Protein AF-A0A9E3K3V0-F1 (afdb_monomer_lit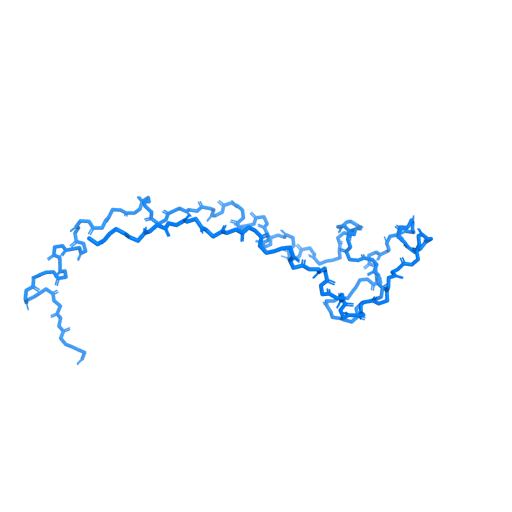e)

pLDDT: mean 83.19, std 20.1, range [40.47, 98.44]

Structure (mmCIF, N/CA/C/O backbone):
data_AF-A0A9E3K3V0-F1
#
_entry.id   AF-A0A9E3K3V0-F1
#
loop_
_atom_site.group_PDB
_atom_site.id
_atom_site.type_symbol
_atom_site.label_atom_id
_atom_site.label_alt_id
_atom_site.label_comp_id
_atom_site.label_asym_id
_atom_site.label_entity_id
_atom_site.label_seq_id
_atom_site.pdbx_PDB_ins_code
_atom_site.Cartn_x
_atom_site.Cartn_y
_atom_site.Cartn_z
_atom_site.occupancy
_atom_site.B_iso_or_equiv
_atom_site.auth_seq_id
_atom_site.auth_comp_id
_atom_site.auth_asym_id
_atom_site.auth_atom_id
_atom_site.pdbx_PDB_model_num
ATOM 1 N N . MET A 1 1 ? -2.621 31.489 34.092 1.00 40.75 1 MET A N 1
ATOM 2 C CA . MET A 1 1 ? -1.271 31.005 33.742 1.00 40.75 1 MET A CA 1
ATOM 3 C C . MET A 1 1 ? -1.359 30.512 32.305 1.00 40.75 1 MET A C 1
ATOM 5 O O . MET A 1 1 ? -1.799 29.396 32.078 1.00 40.75 1 MET A O 1
ATOM 9 N N . ALA A 1 2 ? -1.156 31.416 31.346 1.00 40.81 2 ALA A N 1
ATOM 10 C CA . ALA A 1 2 ? -1.268 31.128 29.918 1.00 40.81 2 ALA A CA 1
ATOM 11 C C . ALA A 1 2 ? 0.122 30.739 29.409 1.00 40.81 2 ALA A C 1
ATOM 13 O O . ALA A 1 2 ? 1.078 31.470 29.656 1.00 40.81 2 ALA A O 1
ATOM 14 N N . LEU A 1 3 ? 0.237 29.576 28.773 1.00 41.44 3 LEU A N 1
ATOM 15 C CA . LEU A 1 3 ? 1.471 29.141 28.125 1.00 41.44 3 LEU A CA 1
ATOM 16 C C . LEU A 1 3 ? 1.524 29.807 26.745 1.00 41.44 3 LEU A C 1
ATOM 18 O O . LEU A 1 3 ? 0.741 29.462 25.862 1.00 41.44 3 LEU A O 1
ATOM 22 N N . SER A 1 4 ? 2.384 30.816 26.607 1.00 53.88 4 SER A N 1
ATOM 23 C CA . SER A 1 4 ? 2.697 31.501 25.352 1.00 53.88 4 SER A CA 1
ATOM 24 C C . SER A 1 4 ? 3.531 30.586 24.455 1.00 53.88 4 SER A C 1
ATOM 26 O O . SER A 1 4 ? 4.603 30.142 24.863 1.00 53.88 4 SER A O 1
ATOM 28 N N . TRP A 1 5 ? 3.035 30.317 23.250 1.00 58.44 5 TRP A N 1
ATOM 29 C CA . TRP A 1 5 ? 3.700 29.534 22.204 1.00 58.44 5 TRP A CA 1
ATOM 30 C C . TRP A 1 5 ? 4.437 30.452 21.218 1.00 58.44 5 TRP A C 1
ATOM 32 O O . TRP A 1 5 ? 4.200 30.382 20.017 1.00 58.44 5 TRP A O 1
ATOM 42 N N . ASP A 1 6 ? 5.302 31.328 21.722 1.00 57.66 6 ASP A N 1
ATOM 43 C CA . ASP A 1 6 ? 6.252 32.063 20.882 1.00 57.66 6 ASP A CA 1
ATOM 44 C C . ASP A 1 6 ? 7.626 31.404 21.053 1.00 57.66 6 ASP A C 1
ATOM 46 O O . ASP A 1 6 ? 8.419 31.781 21.916 1.00 57.66 6 ASP A O 1
ATOM 50 N N . ASP A 1 7 ? 7.855 30.343 20.276 1.00 59.09 7 ASP A N 1
ATOM 51 C CA . ASP A 1 7 ? 9.170 29.730 20.082 1.00 59.09 7 ASP A CA 1
ATOM 52 C C . ASP A 1 7 ? 9.806 30.400 18.852 1.00 59.09 7 ASP A C 1
ATOM 54 O O . ASP A 1 7 ? 9.306 30.285 17.730 1.00 59.09 7 ASP A O 1
ATOM 58 N N . GLU A 1 8 ? 10.862 31.180 19.077 1.00 59.66 8 GLU A N 1
ATOM 59 C CA . GLU A 1 8 ? 11.687 31.773 18.020 1.00 59.66 8 GLU A CA 1
ATOM 60 C C . GLU A 1 8 ? 12.268 30.664 17.122 1.00 59.66 8 GLU A C 1
ATOM 62 O O . GLU A 1 8 ? 12.755 29.656 17.642 1.00 59.66 8 GLU A O 1
ATOM 67 N N . PRO A 1 9 ? 12.300 30.821 15.784 1.00 50.03 9 PRO A N 1
ATOM 68 C CA . PRO A 1 9 ? 12.856 29.797 14.913 1.00 50.03 9 PRO A CA 1
ATOM 69 C C . PRO A 1 9 ? 14.373 29.715 15.116 1.00 50.03 9 PRO A C 1
ATOM 71 O O . PRO A 1 9 ? 15.141 30.485 14.537 1.00 50.03 9 PRO A O 1
ATOM 74 N N . THR A 1 10 ? 14.824 28.747 15.916 1.00 44.75 10 THR A N 1
ATOM 75 C CA . THR A 1 10 ? 16.239 28.377 15.961 1.00 44.75 10 THR A CA 1
ATOM 76 C C . THR A 1 10 ? 16.617 27.836 14.582 1.00 44.75 10 THR A C 1
ATOM 78 O O . THR A 1 10 ? 16.134 26.796 14.126 1.00 44.75 10 THR A O 1
ATOM 81 N N . THR A 1 11 ? 17.432 28.587 13.846 1.00 43.16 11 THR A N 1
ATOM 82 C CA . THR A 1 11 ? 18.005 28.155 12.574 1.00 43.16 11 THR A CA 1
ATOM 83 C C . THR A 1 11 ? 19.012 27.046 12.853 1.00 43.16 11 THR A C 1
ATOM 85 O O . THR A 1 11 ? 20.210 27.273 13.011 1.00 43.16 11 THR A O 1
ATOM 88 N N . ALA A 1 12 ? 18.516 25.811 12.923 1.00 45.44 12 ALA A N 1
ATOM 89 C CA . ALA A 1 12 ? 19.356 24.628 12.889 1.00 45.44 12 ALA A CA 1
ATOM 90 C C . ALA A 1 12 ? 20.054 24.578 11.518 1.00 45.44 12 ALA A C 1
ATOM 92 O O . ALA A 1 12 ? 19.423 24.370 10.480 1.00 45.44 12 ALA A O 1
ATOM 93 N N . ALA A 1 13 ? 21.366 24.817 11.524 1.00 50.81 13 ALA A N 1
ATOM 94 C CA . ALA A 1 13 ? 22.249 24.581 10.389 1.00 50.81 13 ALA A CA 1
ATOM 95 C C . ALA A 1 13 ? 22.041 23.153 9.843 1.00 50.81 13 ALA A C 1
ATOM 97 O O . ALA A 1 13 ? 21.787 22.239 10.635 1.00 50.81 13 ALA A O 1
ATOM 98 N N . PRO A 1 14 ? 22.151 22.924 8.521 1.00 46.47 14 PRO A N 1
ATOM 99 C CA . PRO A 1 14 ? 21.944 21.598 7.965 1.00 46.47 14 PRO A CA 1
ATOM 100 C C . PRO A 1 14 ? 22.990 20.647 8.548 1.00 46.47 14 PRO A C 1
ATOM 102 O O . PRO A 1 14 ? 24.189 20.777 8.294 1.00 46.47 14 PRO A O 1
ATOM 105 N N . ALA A 1 15 ? 22.523 19.694 9.356 1.00 45.97 15 ALA A N 1
ATOM 106 C CA . ALA A 1 15 ? 23.312 18.549 9.760 1.00 45.97 15 ALA A CA 1
ATOM 107 C C . ALA A 1 15 ? 23.767 17.845 8.478 1.00 45.97 15 ALA A C 1
ATOM 109 O O . ALA A 1 15 ? 22.944 17.417 7.667 1.00 45.97 15 ALA A O 1
ATOM 110 N N . ALA A 1 16 ? 25.084 17.808 8.278 1.00 43.81 16 ALA A N 1
ATOM 111 C CA . ALA A 1 16 ? 25.731 17.180 7.143 1.00 43.81 16 ALA A CA 1
ATOM 112 C C . ALA A 1 16 ? 25.145 15.780 6.921 1.00 43.81 16 ALA A C 1
ATOM 114 O O . ALA A 1 16 ? 25.230 14.910 7.791 1.00 43.81 16 ALA A O 1
ATOM 115 N N . ALA A 1 17 ? 24.521 15.595 5.757 1.00 45.34 17 ALA A N 1
ATOM 116 C CA . ALA A 1 17 ? 24.008 14.317 5.309 1.00 45.34 17 ALA A CA 1
ATOM 117 C C . ALA A 1 17 ? 25.143 13.289 5.369 1.00 45.34 17 ALA A C 1
ATOM 119 O O . ALA A 1 17 ? 26.176 13.437 4.714 1.00 45.34 17 ALA A O 1
ATOM 120 N N . ALA A 1 18 ? 24.964 12.258 6.191 1.00 46.44 18 ALA A N 1
ATOM 121 C CA . ALA A 1 18 ? 25.864 11.124 6.230 1.00 46.44 18 ALA A CA 1
ATOM 122 C C . ALA A 1 18 ? 25.871 10.453 4.844 1.00 46.44 18 ALA A C 1
ATOM 124 O O . ALA A 1 18 ? 24.908 9.799 4.455 1.00 46.44 18 ALA A O 1
ATOM 125 N N . GLY A 1 19 ? 26.959 10.701 4.110 1.00 40.47 19 GLY A N 1
ATOM 126 C CA . GLY A 1 19 ? 27.440 10.066 2.884 1.00 40.47 19 GLY A CA 1
ATOM 127 C C . GLY A 1 19 ? 26.535 9.049 2.195 1.00 40.47 19 GLY A C 1
ATOM 128 O O . GLY A 1 19 ? 26.730 7.845 2.342 1.00 40.47 19 GLY A O 1
ATOM 129 N N . ASN A 1 20 ? 25.668 9.533 1.309 1.00 57.28 20 ASN A N 1
ATOM 130 C CA . ASN A 1 20 ? 25.456 8.829 0.051 1.00 57.28 20 ASN A CA 1
ATOM 131 C C . ASN A 1 20 ? 26.562 9.322 -0.899 1.00 57.28 20 ASN A C 1
ATOM 133 O O . ASN A 1 20 ? 26.789 10.532 -0.928 1.00 57.28 20 ASN A O 1
ATOM 137 N N . PRO A 1 21 ? 27.281 8.470 -1.653 1.00 58.09 21 PRO A N 1
ATOM 138 C CA . PRO A 1 21 ? 28.095 8.982 -2.746 1.00 58.09 21 PRO A CA 1
ATOM 139 C C . PRO A 1 21 ? 27.135 9.718 -3.682 1.00 58.09 21 PRO A C 1
ATOM 141 O O . PRO A 1 21 ? 26.271 9.091 -4.296 1.00 58.09 21 PRO A O 1
ATOM 144 N N . GLU A 1 22 ? 27.197 11.049 -3.702 1.00 62.16 22 GLU A N 1
ATOM 145 C CA . GLU A 1 22 ? 26.388 11.847 -4.613 1.00 62.16 22 GLU A CA 1
ATOM 146 C C . GLU A 1 22 ? 26.723 11.370 -6.024 1.00 62.16 22 GLU A C 1
ATOM 148 O O . GLU A 1 22 ? 27.871 11.446 -6.471 1.00 62.16 22 GLU A O 1
ATOM 153 N N . ALA A 1 23 ? 25.732 10.766 -6.681 1.00 65.62 23 ALA A N 1
ATOM 154 C CA . ALA A 1 23 ? 25.863 10.331 -8.058 1.00 65.62 23 ALA A CA 1
ATOM 155 C C . ALA A 1 23 ? 26.292 11.548 -8.882 1.00 65.62 23 ALA A C 1
ATOM 157 O O . ALA A 1 23 ? 25.715 12.630 -8.737 1.00 65.62 23 ALA A O 1
ATOM 158 N N . SER A 1 24 ? 27.322 11.399 -9.717 1.00 73.62 24 SER A N 1
ATOM 159 C CA . SER A 1 24 ? 27.789 12.524 -10.522 1.00 73.62 24 SER A CA 1
ATOM 160 C C . SER A 1 24 ? 26.653 13.011 -11.430 1.00 73.62 24 SER A C 1
ATOM 162 O O . SER A 1 24 ? 25.768 12.238 -11.806 1.00 73.62 24 SER A O 1
ATOM 164 N N . ALA A 1 25 ? 26.672 14.281 -11.841 1.00 72.62 25 ALA A N 1
ATOM 165 C CA . ALA A 1 25 ? 25.668 14.803 -12.774 1.00 72.62 25 ALA A CA 1
ATOM 166 C C . ALA A 1 25 ? 25.566 13.958 -14.067 1.00 72.62 25 ALA A C 1
ATOM 168 O O . ALA A 1 25 ? 24.495 13.853 -14.664 1.00 72.62 25 ALA A O 1
ATOM 169 N N . ALA A 1 26 ? 26.664 13.306 -14.469 1.00 74.38 26 ALA A N 1
ATOM 170 C CA . ALA A 1 26 ? 26.696 12.375 -15.593 1.00 74.38 26 ALA A CA 1
ATOM 171 C C . ALA A 1 26 ? 25.978 11.041 -15.302 1.00 74.38 26 ALA A C 1
ATOM 173 O O . ALA A 1 26 ? 25.351 10.484 -16.203 1.00 74.38 26 ALA A O 1
ATOM 174 N N . ASP A 1 27 ? 26.028 10.544 -14.063 1.00 74.81 27 ASP A N 1
ATOM 175 C CA . ASP A 1 27 ? 25.358 9.302 -13.655 1.00 74.81 27 ASP A CA 1
ATOM 176 C C . ASP A 1 27 ? 23.836 9.469 -13.590 1.00 74.81 27 ASP A C 1
ATOM 178 O O . ASP A 1 27 ? 23.107 8.582 -14.029 1.00 74.81 27 ASP A O 1
ATOM 182 N N . VAL A 1 28 ? 23.3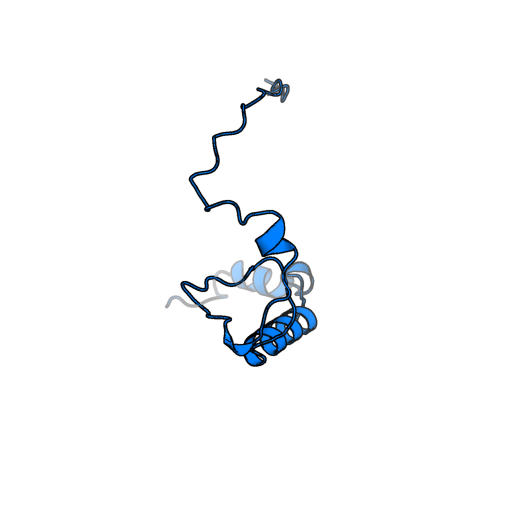53 10.625 -13.123 1.00 79.75 28 VAL A N 1
ATOM 183 C CA . VAL A 1 28 ? 21.913 10.951 -13.085 1.00 79.75 28 VAL A CA 1
ATOM 184 C C . VAL A 1 28 ? 21.346 11.151 -14.495 1.00 79.75 28 VAL A C 1
ATOM 186 O O . VAL A 1 28 ? 20.222 10.753 -14.788 1.00 79.75 28 VAL A O 1
ATOM 189 N N . ALA A 1 29 ? 22.129 11.729 -15.411 1.00 82.56 29 ALA A N 1
ATOM 190 C CA . ALA A 1 29 ? 21.715 11.907 -16.804 1.00 82.56 29 ALA A CA 1
ATOM 191 C C . ALA A 1 29 ? 21.624 10.580 -17.587 1.00 82.56 29 ALA A C 1
ATOM 193 O O . ALA A 1 29 ? 21.021 10.525 -18.665 1.00 82.56 29 ALA A O 1
ATOM 194 N N . LYS A 1 30 ? 22.219 9.495 -17.072 1.00 90.81 30 LYS A N 1
ATOM 195 C CA . LYS A 1 30 ? 22.209 8.186 -17.722 1.00 90.81 30 LYS A CA 1
ATOM 196 C C . LYS A 1 30 ? 20.866 7.487 -17.503 1.00 90.81 30 LYS A C 1
ATOM 198 O O . LYS A 1 30 ? 20.395 7.323 -16.381 1.00 90.81 30 LYS A O 1
ATOM 203 N N . ARG A 1 31 ? 20.268 7.000 -18.596 1.00 94.00 31 ARG A N 1
ATOM 204 C CA . ARG A 1 31 ? 19.053 6.173 -18.534 1.00 94.00 31 ARG A CA 1
ATOM 205 C C . ARG A 1 31 ? 19.330 4.851 -17.817 1.00 94.00 31 ARG A C 1
ATOM 207 O O . ARG A 1 31 ? 20.302 4.162 -18.134 1.00 94.00 31 ARG A O 1
ATOM 214 N N . VAL A 1 32 ? 18.432 4.471 -16.912 1.00 94.69 32 VAL A N 1
ATOM 215 C CA . VAL A 1 32 ? 18.492 3.199 -16.177 1.00 94.69 32 VAL A CA 1
ATOM 216 C C . VAL A 1 32 ? 18.042 2.022 -17.056 1.00 94.69 32 VAL A C 1
ATOM 218 O O . VAL A 1 32 ? 17.025 2.101 -17.744 1.00 94.69 32 VAL A O 1
ATOM 221 N N . ASN A 1 33 ? 18.770 0.900 -17.004 1.00 95.25 33 ASN A N 1
ATOM 222 C CA . ASN A 1 33 ? 18.342 -0.381 -17.577 1.00 95.25 33 ASN A CA 1
ATOM 223 C C . ASN A 1 33 ? 17.566 -1.197 -16.523 1.00 95.25 33 ASN A C 1
ATOM 225 O O . ASN A 1 33 ? 17.955 -1.250 -15.355 1.00 95.25 33 ASN A O 1
ATOM 229 N N . ALA A 1 34 ? 16.470 -1.845 -16.930 1.00 94.69 34 ALA A N 1
ATOM 230 C CA . ALA A 1 34 ? 15.661 -2.684 -16.050 1.00 94.69 34 ALA A CA 1
ATOM 231 C C . ALA A 1 34 ? 16.469 -3.840 -15.444 1.00 94.69 34 ALA A C 1
ATOM 233 O O . ALA A 1 34 ? 16.327 -4.108 -14.252 1.00 94.69 34 ALA A O 1
ATOM 234 N N . ASP A 1 35 ? 17.341 -4.493 -16.212 1.00 95.88 35 ASP A N 1
ATOM 235 C CA . ASP A 1 35 ? 18.057 -5.696 -15.774 1.00 95.88 35 ASP A CA 1
ATOM 236 C C . ASP A 1 35 ? 19.037 -5.423 -14.632 1.00 95.88 35 ASP A C 1
ATOM 238 O O . ASP A 1 35 ? 19.235 -6.289 -13.773 1.00 95.88 35 ASP A O 1
ATOM 242 N N . ASP A 1 36 ? 19.551 -4.198 -14.528 1.00 95.31 36 ASP A N 1
ATOM 243 C CA . ASP A 1 36 ? 20.513 -3.777 -13.506 1.00 95.31 36 ASP A CA 1
ATOM 244 C C . ASP A 1 36 ? 19.860 -3.462 -12.150 1.00 95.31 36 ASP A C 1
ATOM 246 O O . ASP A 1 36 ? 20.521 -3.525 -11.110 1.00 95.31 36 ASP A O 1
ATOM 250 N N . LYS A 1 37 ? 18.540 -3.227 -12.104 1.00 96.12 37 LYS A N 1
ATOM 251 C CA . LYS A 1 37 ? 17.838 -2.905 -10.847 1.00 96.12 37 LYS A CA 1
ATOM 252 C C . LYS A 1 37 ? 17.884 -4.095 -9.878 1.00 96.12 37 LYS A C 1
ATOM 254 O O . LYS A 1 37 ? 17.691 -5.254 -10.267 1.00 96.12 37 LYS A O 1
ATOM 259 N N . ARG A 1 38 ? 18.119 -3.840 -8.591 1.00 96.69 38 ARG A N 1
ATOM 260 C CA . ARG A 1 38 ? 18.085 -4.825 -7.487 1.00 96.69 38 ARG A CA 1
ATOM 261 C C . ARG A 1 38 ? 17.200 -4.286 -6.360 1.00 96.69 38 ARG A C 1
ATOM 263 O O . ARG A 1 38 ? 17.056 -3.077 -6.249 1.00 96.69 38 ARG A O 1
ATOM 270 N N . ILE A 1 39 ? 16.579 -5.172 -5.577 1.00 95.56 39 ILE A N 1
ATOM 271 C CA . ILE A 1 39 ? 15.771 -4.757 -4.410 1.00 95.56 39 ILE A CA 1
ATOM 272 C C . ILE A 1 39 ? 16.6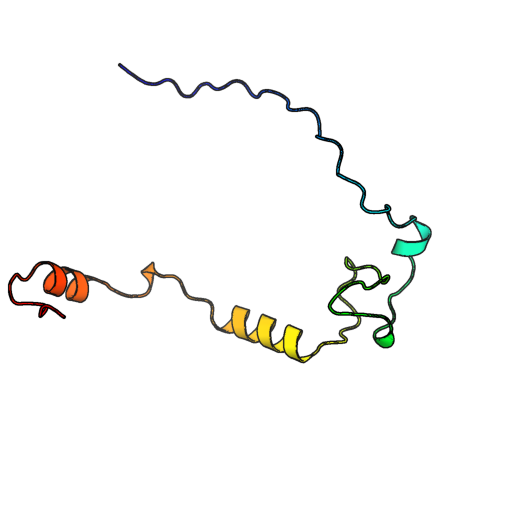79 -4.165 -3.324 1.00 95.56 39 ILE A C 1
ATOM 274 O O . ILE A 1 39 ? 16.337 -3.165 -2.710 1.00 95.56 39 ILE A O 1
ATOM 278 N N . ILE A 1 40 ? 17.854 -4.765 -3.131 1.00 96.50 40 ILE A N 1
ATOM 279 C CA . ILE A 1 40 ? 18.878 -4.322 -2.183 1.00 96.50 40 ILE A CA 1
ATOM 280 C C . ILE A 1 40 ? 20.207 -4.128 -2.913 1.00 96.50 40 ILE A C 1
ATOM 282 O O . ILE A 1 40 ? 20.487 -4.837 -3.883 1.00 96.50 40 ILE A O 1
ATOM 286 N N . ASN A 1 41 ? 21.025 -3.187 -2.437 1.00 94.56 41 ASN A N 1
ATOM 287 C CA . ASN A 1 41 ? 22.393 -2.941 -2.913 1.00 94.56 41 ASN A CA 1
ATOM 288 C C . ASN A 1 41 ? 22.518 -2.718 -4.438 1.00 94.56 41 ASN A C 1
ATOM 290 O O . ASN A 1 41 ? 23.521 -3.092 -5.049 1.00 94.56 41 ASN A O 1
ATOM 294 N N . ALA A 1 42 ? 21.496 -2.138 -5.078 1.00 93.06 42 ALA A N 1
ATOM 295 C CA . ALA A 1 42 ? 21.582 -1.727 -6.477 1.00 93.06 42 ALA A CA 1
ATOM 296 C C . ALA A 1 42 ? 22.551 -0.544 -6.635 1.00 93.06 42 ALA A C 1
ATOM 298 O O . ALA A 1 42 ? 22.653 0.297 -5.748 1.00 93.06 42 ALA A O 1
ATOM 299 N N . LYS A 1 43 ? 23.217 -0.455 -7.791 1.00 91.25 43 LYS A N 1
ATOM 300 C CA . LYS A 1 43 ? 24.041 0.709 -8.176 1.00 91.25 43 LYS A CA 1
ATOM 301 C C . LYS A 1 43 ? 23.347 1.634 -9.185 1.00 91.25 43 LYS A C 1
ATOM 303 O O . LYS A 1 43 ? 23.918 2.637 -9.589 1.00 91.25 43 LYS A O 1
ATOM 308 N N . THR A 1 44 ? 22.151 1.262 -9.641 1.00 92.25 44 THR A N 1
ATOM 309 C CA . THR A 1 44 ? 21.330 2.062 -10.559 1.00 92.25 44 THR A CA 1
ATOM 310 C C . THR A 1 44 ? 20.719 3.256 -9.837 1.00 92.25 44 THR A C 1
ATOM 312 O O . THR A 1 44 ? 20.335 3.112 -8.677 1.00 92.25 44 THR A O 1
ATOM 315 N N . ASP A 1 45 ? 20.539 4.375 -10.539 1.00 93.38 45 ASP A N 1
ATOM 316 C CA . ASP A 1 45 ? 19.826 5.545 -10.016 1.00 93.38 45 ASP A CA 1
ATOM 317 C C . ASP A 1 45 ? 18.408 5.171 -9.541 1.00 93.38 45 ASP A C 1
ATOM 319 O O . ASP A 1 45 ? 17.605 4.608 -10.291 1.00 93.38 45 ASP A O 1
ATOM 323 N N . VAL A 1 46 ? 18.123 5.455 -8.267 1.00 92.81 46 VAL A N 1
ATOM 324 C CA . VAL A 1 46 ? 16.857 5.129 -7.593 1.00 92.81 46 VAL A CA 1
ATOM 325 C C . VAL A 1 46 ? 15.784 6.197 -7.789 1.00 92.81 46 VAL A C 1
ATOM 327 O O . VAL A 1 46 ? 14.605 5.905 -7.600 1.00 92.81 46 VAL A O 1
ATOM 330 N N . ASN A 1 47 ? 16.164 7.408 -8.203 1.00 93.62 47 ASN A N 1
ATOM 331 C CA . ASN A 1 47 ? 15.229 8.513 -8.416 1.00 93.62 47 ASN A CA 1
ATOM 332 C C . ASN A 1 47 ? 14.481 8.392 -9.755 1.00 93.62 47 ASN A C 1
ATOM 334 O O . ASN A 1 47 ? 13.453 9.036 -9.966 1.00 93.62 47 ASN A O 1
ATOM 338 N N . GLN A 1 48 ? 14.959 7.531 -10.657 1.00 94.12 48 GLN A N 1
ATOM 339 C CA . GLN A 1 48 ? 14.300 7.214 -11.921 1.00 94.12 48 GLN A CA 1
ATOM 340 C C . GLN A 1 48 ? 13.340 6.026 -11.757 1.00 94.12 48 GLN A C 1
ATOM 342 O O . GLN A 1 48 ? 13.739 4.858 -11.682 1.00 94.12 48 GLN A O 1
ATOM 347 N N . LEU A 1 49 ? 12.036 6.318 -11.745 1.00 94.75 49 LEU A N 1
ATOM 348 C CA . LEU A 1 49 ? 10.995 5.300 -11.570 1.00 94.75 49 LEU A CA 1
ATOM 349 C C . LEU A 1 49 ? 11.024 4.232 -12.682 1.00 94.75 49 LEU A C 1
ATOM 351 O O . LEU A 1 49 ? 10.952 3.028 -12.410 1.00 94.75 49 LEU A O 1
ATOM 355 N N . VAL A 1 50 ? 11.173 4.672 -13.932 1.00 94.88 50 VAL A N 1
ATOM 356 C CA . VAL A 1 50 ? 11.184 3.818 -15.127 1.00 94.88 50 VAL A CA 1
ATOM 357 C C . VAL A 1 50 ? 12.611 3.430 -15.541 1.00 94.88 50 VAL A C 1
ATOM 359 O O . VAL A 1 50 ? 13.535 4.211 -15.332 1.00 94.88 50 VAL A O 1
ATOM 362 N N . PRO A 1 51 ? 12.812 2.250 -16.157 1.00 95.25 51 PRO A N 1
ATOM 363 C CA . PRO A 1 51 ? 11.825 1.201 -16.431 1.00 95.25 51 PRO A CA 1
ATOM 364 C C . PRO A 1 51 ? 11.483 0.346 -15.193 1.00 95.25 51 PRO A C 1
ATOM 366 O O . PRO A 1 51 ? 12.273 0.202 -14.250 1.00 95.25 51 PRO A O 1
ATOM 369 N N . PHE A 1 52 ? 10.288 -0.249 -15.192 1.00 95.12 52 PHE A N 1
ATOM 370 C CA . PHE A 1 52 ? 9.841 -1.151 -14.128 1.00 95.12 52 PHE A CA 1
ATOM 371 C C . PHE A 1 52 ? 10.431 -2.556 -14.303 1.00 95.12 52 PHE A C 1
ATOM 373 O O . PHE A 1 52 ? 10.168 -3.216 -15.303 1.00 95.12 52 PHE A O 1
ATOM 380 N N . LYS A 1 53 ? 11.175 -3.040 -13.299 1.00 97.00 53 LYS A N 1
ATOM 381 C CA . LYS A 1 53 ? 11.625 -4.444 -13.214 1.00 97.00 53 LYS A CA 1
ATOM 382 C C . LYS A 1 53 ? 10.654 -5.313 -12.410 1.00 97.00 53 LYS A C 1
ATOM 384 O O . LYS A 1 53 ? 10.288 -6.408 -12.821 1.00 97.00 53 LYS A O 1
ATOM 389 N N . TYR A 1 54 ? 10.227 -4.826 -11.247 1.00 97.94 54 TYR A N 1
ATOM 390 C CA . TYR A 1 54 ? 9.401 -5.580 -10.301 1.00 97.94 54 TYR A CA 1
ATOM 391 C C . TYR A 1 54 ? 7.923 -5.235 -10.476 1.00 97.94 54 TYR A C 1
ATOM 393 O O . TYR A 1 54 ? 7.361 -4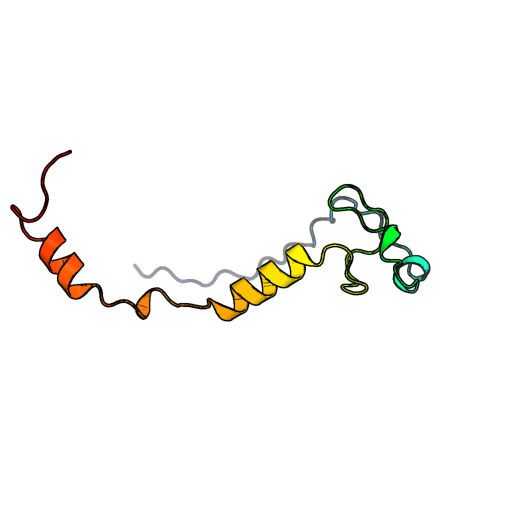.448 -9.718 1.00 97.94 54 TYR A O 1
ATOM 401 N N . LYS A 1 55 ? 7.287 -5.823 -11.495 1.00 96.38 55 LYS A N 1
ATOM 402 C CA . LYS A 1 55 ? 5.879 -5.547 -11.827 1.00 96.38 55 LYS A CA 1
ATOM 403 C C . LYS A 1 55 ? 4.920 -5.846 -10.669 1.00 96.38 55 LYS A C 1
ATOM 405 O O . LYS A 1 55 ? 3.993 -5.078 -10.444 1.00 96.38 55 LYS A O 1
ATOM 410 N N . TRP A 1 56 ? 5.204 -6.883 -9.877 1.00 97.56 56 TRP A N 1
ATOM 411 C CA . TRP A 1 56 ? 4.420 -7.219 -8.686 1.00 97.56 56 TRP A CA 1
ATOM 412 C C . TRP A 1 56 ? 4.356 -6.062 -7.677 1.00 97.56 56 TRP A C 1
ATOM 414 O O . TRP A 1 56 ? 3.311 -5.840 -7.076 1.00 97.56 56 TRP A O 1
ATOM 424 N N . ALA A 1 57 ? 5.444 -5.305 -7.502 1.00 97.88 57 ALA A N 1
ATOM 425 C CA . ALA A 1 57 ? 5.494 -4.199 -6.549 1.00 97.88 57 ALA A CA 1
ATOM 426 C C . ALA A 1 57 ? 4.645 -3.025 -7.042 1.00 97.88 57 ALA A C 1
ATOM 428 O O . ALA A 1 57 ? 3.901 -2.427 -6.268 1.00 97.88 57 ALA A O 1
ATOM 429 N N . TRP A 1 58 ? 4.699 -2.752 -8.348 1.00 97.19 58 TRP A N 1
ATOM 430 C CA . TRP A 1 58 ? 3.840 -1.760 -8.987 1.00 97.19 58 TRP A CA 1
ATOM 431 C C . TRP A 1 58 ? 2.356 -2.127 -8.869 1.00 97.19 58 TRP A C 1
ATOM 433 O O . TRP A 1 58 ? 1.536 -1.288 -8.508 1.00 97.19 58 TRP A O 1
ATOM 443 N N . ASP A 1 59 ? 2.015 -3.397 -9.078 1.00 98.12 59 ASP A N 1
ATOM 444 C CA . ASP A 1 59 ? 0.635 -3.870 -8.946 1.00 98.12 59 ASP A CA 1
ATOM 445 C C . ASP A 1 59 ? 0.133 -3.781 -7.502 1.00 98.12 59 ASP A C 1
ATOM 447 O O . ASP A 1 59 ? -1.017 -3.412 -7.271 1.00 98.12 59 ASP A O 1
ATOM 451 N N . LYS A 1 60 ? 1.000 -4.038 -6.514 1.00 98.31 60 LYS A N 1
ATOM 452 C CA . LYS A 1 60 ? 0.669 -3.823 -5.098 1.00 98.31 60 LYS A CA 1
ATOM 453 C C . LYS A 1 60 ? 0.485 -2.347 -4.755 1.00 98.31 60 LYS A C 1
ATOM 455 O O . LYS A 1 60 ? -0.436 -2.036 -4.008 1.00 98.31 60 LYS A O 1
ATOM 460 N N . TYR A 1 61 ? 1.297 -1.451 -5.316 1.00 98.12 61 TYR A N 1
ATO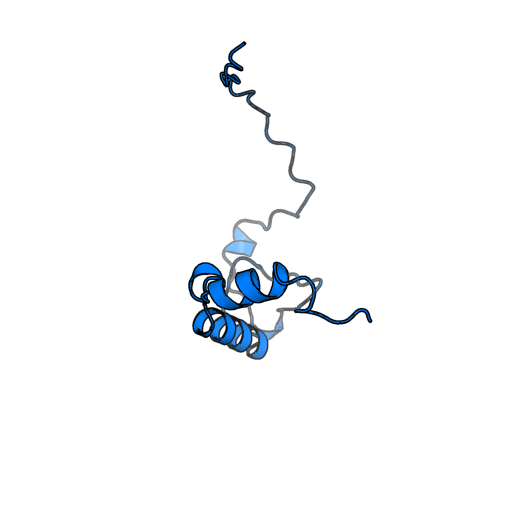M 461 C CA . TYR A 1 61 ? 1.106 -0.008 -5.159 1.00 98.12 61 TYR A CA 1
ATOM 462 C C . TYR A 1 61 ? -0.261 0.438 -5.699 1.00 98.12 61 TYR A C 1
ATOM 464 O O . TYR A 1 61 ? -1.032 1.053 -4.965 1.00 98.12 61 TYR A O 1
ATOM 472 N N . LEU A 1 62 ? -0.607 0.047 -6.931 1.00 98.06 62 LEU A N 1
ATOM 473 C CA . LEU A 1 62 ? -1.905 0.374 -7.530 1.00 98.06 62 LEU A CA 1
ATOM 474 C C . LEU A 1 62 ? -3.076 -0.211 -6.733 1.00 98.06 62 LEU A C 1
ATOM 476 O O . LEU A 1 62 ? -4.068 0.479 -6.510 1.00 98.06 62 LEU A O 1
ATOM 480 N N . ALA A 1 63 ? -2.952 -1.456 -6.263 1.00 98.44 63 ALA A N 1
ATOM 481 C CA . ALA A 1 63 ? -3.957 -2.068 -5.399 1.00 98.44 63 ALA A CA 1
ATOM 482 C C . ALA A 1 63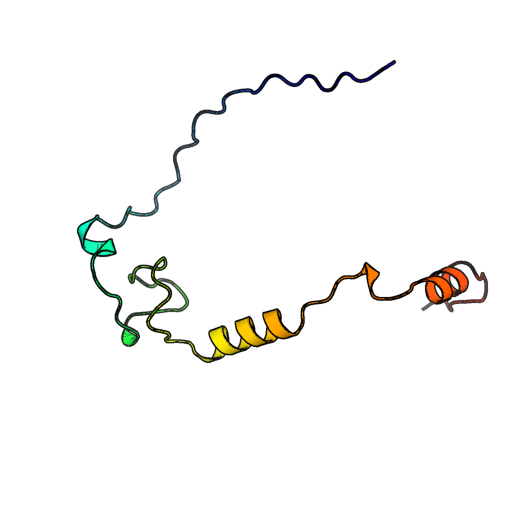 ? -4.119 -1.300 -4.076 1.00 98.44 63 ALA A C 1
ATOM 484 O O . ALA A 1 63 ? -5.236 -1.144 -3.600 1.00 98.44 63 ALA A O 1
ATOM 485 N N . GLY A 1 64 ? -3.031 -0.790 -3.492 1.00 98.38 64 GLY A N 1
ATOM 486 C CA . GLY A 1 64 ? -3.088 0.076 -2.314 1.00 98.38 64 GLY A CA 1
ATOM 487 C C . GLY A 1 64 ? -3.832 1.383 -2.590 1.00 98.38 64 GLY A C 1
ATOM 488 O O . GLY A 1 64 ? -4.736 1.735 -1.839 1.00 98.38 64 GLY A O 1
ATOM 489 N N . CYS A 1 65 ? -3.518 2.060 -3.700 1.00 97.94 65 CYS A N 1
ATOM 490 C CA . CYS A 1 65 ? -4.219 3.279 -4.115 1.00 97.94 65 CYS A CA 1
ATOM 491 C C . CYS A 1 65 ? -5.721 3.047 -4.343 1.00 97.94 65 CYS A C 1
ATOM 493 O O . CYS A 1 65 ? -6.530 3.888 -3.964 1.00 97.94 65 CYS A O 1
ATOM 495 N N . ALA A 1 66 ? -6.096 1.910 -4.934 1.00 98.31 66 ALA A N 1
ATOM 496 C CA . ALA A 1 66 ? -7.494 1.557 -5.181 1.00 98.31 66 ALA A CA 1
ATOM 497 C C . ALA A 1 66 ? -8.282 1.219 -3.900 1.00 98.31 66 ALA A C 1
ATOM 499 O O . ALA A 1 66 ? -9.506 1.277 -3.915 1.00 98.31 66 ALA A O 1
ATOM 500 N N . ASN A 1 67 ? -7.590 0.887 -2.805 1.00 98.12 67 ASN A N 1
ATOM 501 C CA . ASN A 1 67 ? -8.177 0.506 -1.518 1.00 98.12 67 ASN A CA 1
ATOM 502 C C . ASN A 1 67 ? -8.047 1.617 -0.455 1.00 98.12 67 ASN A C 1
ATOM 504 O O . ASN A 1 67 ? -7.947 1.327 0.739 1.00 98.12 67 ASN A O 1
ATOM 508 N N . HIS A 1 68 ? -7.997 2.885 -0.869 1.00 96.69 68 HIS A N 1
ATOM 509 C CA . HIS A 1 68 ? -8.012 4.017 0.057 1.00 96.69 68 HIS A CA 1
ATOM 510 C C . HIS A 1 68 ? -9.323 4.048 0.863 1.00 96.69 68 HIS A C 1
ATOM 512 O O . HIS A 1 68 ? -10.404 3.984 0.282 1.00 96.69 68 HIS A O 1
ATOM 518 N N . TRP A 1 69 ? -9.207 4.169 2.188 1.00 97.88 69 TRP A N 1
ATOM 519 C CA . TRP A 1 69 ? -10.317 4.381 3.118 1.00 97.88 69 TRP A CA 1
ATOM 520 C C . TRP A 1 69 ? -9.865 5.283 4.269 1.00 97.88 69 TRP A C 1
ATOM 522 O O . TRP A 1 69 ? -8.665 5.379 4.561 1.00 97.88 69 TRP A O 1
ATOM 532 N N . MET A 1 70 ? -10.825 5.920 4.934 1.00 97.56 70 MET A N 1
ATOM 533 C CA . MET A 1 70 ? -10.594 6.745 6.118 1.00 97.56 70 MET A CA 1
ATOM 534 C C . MET A 1 70 ? -11.300 6.144 7.340 1.00 97.56 70 MET A C 1
ATOM 536 O O . MET A 1 70 ? -12.466 5.770 7.245 1.00 97.56 70 MET A O 1
ATOM 540 N N . PRO A 1 71 ? -10.667 6.110 8.528 1.00 97.81 71 PRO A N 1
ATOM 541 C CA . PRO A 1 71 ? -11.285 5.551 9.734 1.00 97.81 71 PRO A CA 1
ATOM 542 C C . PRO A 1 71 ? -12.652 6.140 10.097 1.00 97.81 71 PRO A C 1
ATOM 544 O O . PRO A 1 71 ? -13.516 5.435 10.608 1.00 97.81 71 PRO A O 1
ATOM 547 N N . GLN A 1 72 ? -12.866 7.424 9.803 1.00 96.44 72 GLN A N 1
ATOM 548 C CA . GLN A 1 72 ? -14.115 8.137 10.072 1.00 96.44 72 GLN A CA 1
ATOM 549 C C . GLN A 1 72 ? -15.288 7.681 9.184 1.00 96.44 72 GLN A C 1
ATOM 551 O O . GLN A 1 72 ? -16.428 8.048 9.460 1.00 96.44 72 GLN A O 1
ATOM 556 N N . GLU A 1 73 ? -15.034 6.893 8.135 1.00 97.88 73 GLU A N 1
ATOM 557 C CA . GLU A 1 73 ? -16.066 6.332 7.253 1.00 97.88 73 GLU A CA 1
ATOM 558 C C . GLU A 1 73 ? -16.851 5.190 7.919 1.00 97.88 73 GLU A C 1
ATOM 560 O O . GLU A 1 73 ? -17.964 4.879 7.493 1.00 97.88 73 GLU A O 1
ATOM 565 N N . VAL A 1 74 ? -16.313 4.580 8.983 1.00 97.88 74 VAL A N 1
ATOM 566 C CA . VAL A 1 74 ? -16.973 3.502 9.734 1.00 97.88 74 VAL A CA 1
ATOM 567 C C . VAL A 1 74 ? -17.605 4.068 11.007 1.00 97.88 74 VAL A C 1
ATOM 569 O O . VAL A 1 74 ? -16.936 4.644 11.863 1.00 97.88 74 VAL A O 1
ATOM 572 N N . ASN A 1 75 ? -18.922 3.908 11.148 1.00 97.62 75 ASN A N 1
ATOM 573 C CA . ASN A 1 75 ? -19.647 4.404 12.316 1.00 97.62 75 ASN A CA 1
ATOM 574 C C . ASN A 1 75 ? -19.386 3.533 13.557 1.00 97.62 75 ASN A C 1
ATOM 576 O O . ASN A 1 75 ? -19.656 2.338 13.533 1.00 97.62 75 ASN A O 1
ATOM 580 N N . MET A 1 76 ? -18.959 4.168 14.652 1.00 98.38 76 MET A N 1
ATOM 581 C CA . MET A 1 76 ? -18.591 3.496 15.907 1.00 98.38 76 MET A CA 1
ATOM 582 C C . MET A 1 76 ? -19.677 3.524 16.999 1.00 98.38 76 MET A C 1
ATOM 584 O O . MET A 1 76 ? -19.398 3.131 18.126 1.00 98.38 76 MET A O 1
ATOM 588 N N . GLN A 1 77 ? -20.901 4.013 16.748 1.00 98.31 77 GLN A N 1
ATOM 589 C CA . GLN A 1 77 ? -21.890 4.211 17.829 1.00 98.31 77 GLN A CA 1
ATOM 590 C C . GLN A 1 77 ? -22.270 2.900 18.534 1.00 98.31 77 GLN A C 1
ATOM 592 O O . GLN A 1 77 ? -22.299 2.857 19.760 1.00 98.31 77 GLN A O 1
ATOM 597 N N . ARG A 1 78 ? -22.481 1.817 17.775 1.00 98.00 78 ARG A N 1
ATOM 598 C CA . ARG A 1 78 ? -22.814 0.497 18.339 1.00 98.00 78 ARG A CA 1
ATOM 599 C C . ARG A 1 78 ? -21.663 -0.091 19.148 1.00 98.00 78 ARG A C 1
ATOM 601 O O . ARG A 1 78 ? -21.882 -0.599 20.241 1.00 98.00 78 ARG A O 1
ATOM 608 N N . ASP A 1 79 ? -20.442 0.027 18.645 1.00 97.75 79 ASP A N 1
ATOM 609 C CA . ASP A 1 79 ? -19.230 -0.402 19.339 1.00 97.75 79 ASP A CA 1
ATOM 610 C C . ASP A 1 79 ? -19.025 0.388 20.643 1.00 97.75 79 ASP A C 1
ATOM 612 O O . ASP A 1 79 ? -18.676 -0.186 21.671 1.00 97.75 79 ASP A O 1
ATOM 616 N N . ILE A 1 80 ? -19.322 1.694 20.642 1.00 98.00 80 ILE A N 1
ATOM 617 C CA . ILE A 1 80 ? -19.289 2.541 21.845 1.00 98.00 80 ILE A CA 1
ATOM 618 C C . ILE A 1 80 ? -20.349 2.104 22.866 1.00 98.00 80 ILE A C 1
ATOM 620 O O . ILE A 1 80 ? -20.062 2.065 24.063 1.00 98.00 80 ILE A O 1
ATOM 624 N N . GLU A 1 81 ? -21.573 1.808 22.422 1.00 98.06 81 GLU A N 1
ATOM 625 C CA . GLU A 1 81 ? -22.648 1.301 23.284 1.00 98.06 81 GLU A CA 1
ATOM 626 C C . GLU A 1 81 ? -22.281 -0.056 23.898 1.00 98.06 81 GLU A C 1
ATOM 628 O O . GLU A 1 81 ? -22.433 -0.240 25.106 1.00 98.06 81 GLU A O 1
ATOM 633 N N . LEU A 1 82 ? -21.740 -0.971 23.086 1.00 97.69 82 LEU A N 1
ATOM 634 C CA . LEU A 1 82 ? -21.273 -2.286 23.521 1.00 97.69 82 LEU A CA 1
ATOM 635 C C . LEU A 1 82 ? -20.177 -2.162 24.580 1.00 97.69 82 LEU A C 1
ATOM 637 O O . LEU A 1 82 ? -20.281 -2.773 25.640 1.00 97.69 82 LEU A O 1
ATOM 641 N N . TRP A 1 83 ? -19.169 -1.327 24.318 1.00 97.56 83 TRP A N 1
ATOM 642 C CA . TRP A 1 83 ? -18.043 -1.111 25.225 1.00 97.56 83 TRP A CA 1
ATOM 643 C C . TRP A 1 83 ? -18.468 -0.545 26.585 1.00 97.56 83 TRP A C 1
ATOM 645 O O . TRP A 1 83 ? -17.868 -0.845 27.613 1.00 97.56 83 TRP A O 1
ATOM 655 N N . LYS A 1 84 ? -19.512 0.290 26.611 1.00 96.88 84 LYS A N 1
ATOM 656 C CA . LYS A 1 84 ? -20.036 0.890 27.847 1.00 96.88 84 LYS A CA 1
ATOM 657 C C . LYS A 1 84 ? -20.972 -0.032 28.624 1.00 96.88 84 LYS A C 1
ATOM 659 O O . LYS A 1 84 ? -21.265 0.266 29.781 1.00 96.88 84 LYS A O 1
ATOM 664 N N . ASN A 1 85 ? -21.477 -1.100 28.009 1.00 97.06 85 ASN A N 1
ATOM 665 C CA . ASN A 1 85 ? -22.376 -2.034 28.667 1.00 97.06 85 ASN A CA 1
ATOM 666 C C . ASN A 1 85 ? -21.574 -2.955 29.610 1.00 97.06 85 ASN A C 1
ATOM 668 O O . ASN A 1 85 ? -20.755 -3.731 29.120 1.00 97.06 85 ASN A O 1
ATOM 672 N N . PRO A 1 86 ? -21.834 -2.950 30.934 1.00 94.50 86 PRO A N 1
ATOM 673 C CA . PRO A 1 86 ? -21.123 -3.809 31.888 1.00 94.50 86 PRO A CA 1
ATOM 674 C C . PRO A 1 86 ? -21.264 -5.311 31.612 1.00 94.50 86 PRO A C 1
ATOM 676 O O . PRO A 1 86 ? -20.426 -6.090 32.042 1.00 94.50 86 PRO A O 1
ATOM 679 N N . ASN A 1 87 ? -22.317 -5.709 30.893 1.00 95.19 87 ASN A N 1
ATOM 680 C CA . ASN A 1 87 ? -22.561 -7.089 30.470 1.00 95.19 87 ASN A CA 1
ATOM 681 C C . ASN A 1 87 ? -22.324 -7.277 28.957 1.00 95.19 87 ASN A C 1
ATOM 683 O O . ASN A 1 87 ? -22.834 -8.227 28.367 1.00 95.19 87 ASN A O 1
ATOM 687 N N . GLY A 1 88 ? -21.661 -6.318 28.300 1.00 92.38 88 GLY A N 1
ATOM 688 C CA . GLY A 1 88 ? -21.507 -6.266 26.845 1.00 92.38 88 GLY A CA 1
ATOM 689 C C . GLY A 1 88 ? -20.396 -7.157 26.297 1.00 92.38 88 GLY A C 1
ATOM 690 O O . GLY A 1 88 ? -20.506 -7.634 25.172 1.00 92.38 88 GLY A O 1
ATOM 691 N N . LEU A 1 89 ? -19.348 -7.406 27.080 1.00 95.69 89 LEU A N 1
ATOM 692 C CA . LEU A 1 89 ? -18.202 -8.232 26.700 1.00 95.69 89 LEU A CA 1
ATOM 693 C C . LEU A 1 89 ? -17.921 -9.252 27.808 1.00 95.69 89 LEU A C 1
ATOM 695 O O . LEU A 1 89 ? -18.107 -8.952 28.986 1.00 95.69 89 LEU A O 1
ATOM 699 N N . THR A 1 90 ? -17.498 -10.455 27.428 1.00 93.81 90 THR A N 1
ATOM 700 C CA . THR A 1 90 ? -16.995 -11.461 28.371 1.00 93.81 90 THR A CA 1
ATOM 701 C C . THR A 1 90 ? -15.526 -11.198 28.679 1.00 93.81 90 THR A C 1
ATOM 703 O O . THR A 1 90 ? -14.824 -10.594 27.869 1.00 93.81 90 THR A O 1
ATOM 706 N N . GLU A 1 91 ? -15.056 -11.673 29.830 1.00 91.25 91 GLU A N 1
ATOM 707 C CA . GLU A 1 91 ? -13.616 -11.835 30.048 1.00 91.25 91 GLU A CA 1
ATOM 708 C C . GLU A 1 91 ? -13.084 -12.974 29.155 1.00 91.25 91 GLU A C 1
ATOM 710 O O . GLU A 1 91 ? -13.866 -13.830 28.721 1.00 91.25 91 GLU A O 1
ATOM 715 N N . ASP A 1 92 ? -11.787 -12.923 28.839 1.00 79.94 92 ASP A N 1
ATOM 716 C CA . ASP A 1 92 ? -11.082 -13.924 28.020 1.00 79.94 92 ASP A CA 1
ATOM 717 C C . ASP A 1 92 ? -11.115 -15.339 28.632 1.00 79.94 92 ASP A C 1
ATOM 719 O O . ASP A 1 92 ? -11.015 -15.469 29.877 1.00 79.94 92 ASP A O 1
#

Foldseek 3Di:
DDDDPPDDDDPDDDDPPDDDPPQPPVLVPDDDDLVQDDPPPGPHDPVDPPDDNCVVVVVVVVVVVVPDDDPVVDDCPVVVVLVPDPPSDDDD

Sequence (92 aa):
MALSWDDEPTTAAPAAAAGNPEASAADVAKRVNADDKRIINAKTDVNQLVPFKYKWAWDKYLAGCANHWMPQEVNMQRDIELWKNPNGLTED

Radius of gyration: 25.55 Å; chains: 1; bounding box: 51×46×52 Å

Secondary structure (DSSP, 8-state):
--------------PPP-------HHHHTSPPPTTT--SSS--S-SS--PSPS-HHHHHHHHHHHHT---GGGS--HHHHHHHH-TTSS---